Protein AF-A0A2R6AC56-F1 (afdb_monomer)

Structure (mmCIF, N/CA/C/O backbone):
data_AF-A0A2R6AC56-F1
#
_entry.id   AF-A0A2R6AC56-F1
#
loop_
_atom_site.group_PDB
_atom_site.id
_atom_site.type_symbol
_atom_site.label_atom_id
_atom_site.label_alt_id
_atom_site.label_comp_id
_atom_site.label_asym_id
_atom_site.label_entity_id
_atom_site.label_seq_id
_atom_site.pdbx_PDB_ins_code
_atom_site.Cartn_x
_atom_site.Cartn_y
_atom_site.Cartn_z
_atom_site.occupancy
_atom_site.B_iso_or_equiv
_atom_site.auth_seq_id
_atom_site.auth_comp_id
_atom_site.auth_asym_id
_atom_site.auth_atom_id
_atom_site.pdbx_PDB_model_num
ATOM 1 N N . ARG A 1 1 ? -3.693 2.086 -1.935 1.00 94.00 1 ARG A N 1
ATOM 2 C CA . ARG A 1 1 ? -2.694 3.103 -2.361 1.00 94.00 1 ARG A CA 1
ATOM 3 C C . ARG A 1 1 ? -1.453 2.373 -2.855 1.00 94.00 1 ARG A C 1
ATOM 5 O O . ARG A 1 1 ? -1.260 1.250 -2.411 1.00 94.00 1 ARG A O 1
ATOM 12 N N . VAL A 1 2 ? -0.657 2.968 -3.740 1.00 95.56 2 VAL A N 1
ATOM 13 C CA . VAL A 1 2 ? 0.603 2.386 -4.242 1.00 95.56 2 VAL A CA 1
ATOM 14 C C . VAL A 1 2 ? 1.763 3.201 -3.692 1.00 95.56 2 VAL A C 1
ATOM 16 O O . VAL A 1 2 ? 1.698 4.432 -3.708 1.00 95.56 2 VAL A O 1
ATOM 19 N N . PHE A 1 3 ? 2.798 2.538 -3.191 1.00 94.62 3 PHE A N 1
ATOM 20 C CA . PHE A 1 3 ? 4.033 3.178 -2.738 1.00 94.62 3 PHE A CA 1
ATOM 21 C C . PHE A 1 3 ? 5.243 2.563 -3.452 1.00 94.62 3 PHE A C 1
ATOM 23 O O . PHE A 1 3 ? 5.091 1.932 -4.497 1.00 94.62 3 PHE A O 1
ATOM 30 N N . GLY A 1 4 ? 6.446 2.833 -2.949 1.00 92.00 4 GLY A N 1
ATOM 31 C CA . GLY A 1 4 ? 7.654 2.212 -3.480 1.00 92.00 4 GLY A CA 1
ATOM 32 C C . GLY A 1 4 ? 8.057 2.728 -4.859 1.00 92.00 4 GLY A C 1
ATOM 33 O O . GLY A 1 4 ? 7.738 3.859 -5.241 1.00 92.00 4 GLY A O 1
ATOM 34 N N . SER A 1 5 ? 8.812 1.904 -5.581 1.00 91.62 5 SER A N 1
ATOM 35 C CA . SER A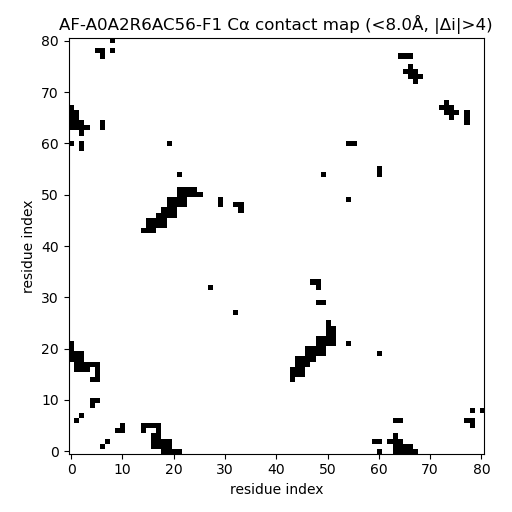 1 5 ? 9.457 2.307 -6.835 1.00 91.62 5 SER A CA 1
ATOM 36 C C . SER A 1 5 ? 8.450 2.608 -7.947 1.00 91.62 5 SER A C 1
ATOM 38 O O . SER A 1 5 ? 8.537 3.625 -8.637 1.00 91.62 5 SER A O 1
ATOM 40 N N . ARG A 1 6 ? 7.393 1.792 -8.047 1.00 90.94 6 ARG A N 1
ATOM 41 C CA . ARG A 1 6 ? 6.293 2.003 -9.001 1.00 90.94 6 ARG A CA 1
ATOM 42 C C . ARG A 1 6 ? 5.511 3.283 -8.752 1.00 90.94 6 ARG A C 1
ATOM 44 O O . ARG A 1 6 ? 5.050 3.903 -9.702 1.00 90.94 6 ARG A O 1
ATOM 51 N N . ALA A 1 7 ? 5.387 3.720 -7.498 1.00 91.25 7 ALA A N 1
ATOM 52 C CA . ALA A 1 7 ? 4.789 5.019 -7.209 1.00 91.25 7 ALA A CA 1
ATOM 53 C C . ALA A 1 7 ? 5.706 6.182 -7.615 1.00 91.25 7 ALA A C 1
ATOM 55 O O . ALA A 1 7 ? 5.208 7.202 -8.093 1.00 91.25 7 ALA A O 1
ATOM 56 N N . ARG A 1 8 ? 7.026 6.052 -7.429 1.00 90.38 8 ARG A N 1
ATOM 57 C CA . ARG A 1 8 ? 8.003 7.109 -7.745 1.00 90.38 8 ARG A CA 1
ATOM 58 C C . ARG A 1 8 ? 8.364 7.196 -9.229 1.00 90.38 8 ARG A C 1
ATOM 60 O O . ARG A 1 8 ? 8.796 8.258 -9.659 1.00 90.38 8 ARG A O 1
ATOM 67 N N . GLY A 1 9 ? 8.164 6.121 -9.989 1.00 88.75 9 GLY A N 1
ATOM 68 C CA . GLY A 1 9 ? 8.546 6.040 -11.402 1.00 88.75 9 GLY A CA 1
ATOM 69 C C . GLY A 1 9 ? 9.996 5.600 -11.632 1.00 88.75 9 GLY A C 1
ATOM 70 O O . GLY A 1 9 ? 10.458 5.620 -12.763 1.00 88.75 9 GLY A O 1
ATOM 71 N N . ASP A 1 10 ? 10.710 5.187 -10.581 1.00 90.81 10 ASP A N 1
ATOM 72 C CA . ASP A 1 10 ? 12.095 4.689 -10.629 1.00 90.81 10 ASP A CA 1
ATOM 73 C C . ASP A 1 10 ? 12.159 3.146 -10.593 1.00 90.81 10 ASP A C 1
ATOM 75 O O . ASP A 1 10 ? 13.134 2.561 -10.119 1.00 90.81 10 ASP A O 1
ATOM 79 N N . TYR A 1 11 ? 11.097 2.476 -11.052 1.00 89.44 11 TYR A N 1
ATOM 80 C CA . TYR A 1 11 ? 10.980 1.018 -11.045 1.00 89.44 11 TYR A CA 1
ATOM 81 C C . TYR A 1 11 ? 11.700 0.367 -12.228 1.00 89.44 11 TYR A C 1
ATOM 83 O O . TYR A 1 11 ? 11.827 0.942 -13.306 1.00 89.44 11 TYR A O 1
ATOM 91 N N . LEU A 1 12 ? 12.134 -0.875 -12.022 1.00 90.50 12 LEU A N 1
ATOM 92 C CA . LEU A 1 12 ? 12.586 -1.773 -13.080 1.00 90.50 12 LEU A CA 1
ATOM 93 C C . LEU A 1 12 ? 11.449 -2.728 -13.459 1.00 90.50 12 LEU A C 1
ATOM 95 O O . LEU A 1 12 ? 10.533 -2.964 -12.665 1.00 90.50 12 LEU A O 1
ATOM 99 N N . ASP A 1 13 ? 11.552 -3.365 -14.625 1.00 86.75 13 ASP A N 1
ATOM 100 C CA . ASP A 1 13 ? 10.581 -4.378 -15.068 1.00 86.75 13 ASP A CA 1
ATOM 101 C C . ASP A 1 13 ? 10.417 -5.518 -14.046 1.00 86.75 13 ASP A C 1
ATOM 103 O O . ASP A 1 13 ? 9.334 -6.079 -13.886 1.00 86.75 13 ASP A O 1
ATOM 107 N N . THR A 1 14 ? 11.484 -5.821 -13.300 1.00 89.00 14 THR A N 1
ATOM 108 C CA . THR A 1 14 ? 11.531 -6.865 -12.267 1.00 89.00 14 THR A CA 1
ATOM 109 C C . THR A 1 14 ? 11.115 -6.400 -10.875 1.00 89.00 14 THR A C 1
ATOM 111 O O . THR A 1 14 ? 10.991 -7.240 -9.982 1.00 89.00 14 THR A O 1
ATOM 114 N N . SER A 1 15 ? 10.909 -5.096 -10.656 1.00 89.56 15 SER A N 1
ATOM 115 C CA . SER A 1 15 ? 10.516 -4.580 -9.344 1.00 89.56 15 SER A CA 1
ATOM 116 C C . SER A 1 15 ? 9.189 -5.207 -8.895 1.00 89.56 15 SER A C 1
ATOM 118 O O . SER A 1 15 ? 8.370 -5.618 -9.720 1.00 89.56 15 SER A O 1
ATOM 120 N N . ASP A 1 16 ? 8.922 -5.191 -7.603 1.00 92.25 16 ASP A N 1
ATOM 121 C CA . ASP A 1 16 ? 7.654 -5.539 -6.963 1.00 92.25 16 ASP A CA 1
ATOM 122 C C . ASP A 1 16 ? 6.613 -4.406 -7.009 1.00 92.25 16 ASP A C 1
ATOM 124 O O . ASP A 1 16 ? 6.909 -3.233 -7.270 1.00 92.25 16 ASP A O 1
ATOM 128 N N . LEU A 1 17 ? 5.344 -4.766 -6.811 1.00 93.00 17 LEU A N 1
ATOM 129 C CA . LEU A 1 17 ? 4.270 -3.799 -6.598 1.00 93.00 17 LEU A CA 1
ATOM 130 C C . LEU A 1 17 ? 3.969 -3.669 -5.105 1.00 93.00 17 LEU A C 1
ATOM 132 O O . LEU A 1 17 ? 3.493 -4.606 -4.478 1.00 93.00 17 LEU A O 1
ATOM 136 N N . ASP A 1 18 ? 4.158 -2.463 -4.590 1.00 95.50 18 ASP A N 1
ATOM 137 C CA . ASP A 1 18 ? 3.980 -2.120 -3.185 1.00 95.50 18 ASP A CA 1
ATOM 138 C C . ASP A 1 18 ? 2.603 -1.487 -2.919 1.00 95.50 18 ASP A C 1
ATOM 140 O O . ASP A 1 18 ? 2.298 -0.384 -3.396 1.00 95.50 18 ASP A O 1
ATOM 144 N N . LEU A 1 19 ? 1.756 -2.151 -2.125 1.00 96.38 19 LEU A N 1
ATOM 145 C CA . LEU A 1 19 ? 0.380 -1.722 -1.839 1.00 96.38 19 LEU A CA 1
ATOM 146 C C . LEU A 1 19 ? 0.127 -1.371 -0.366 1.00 96.38 19 LEU A C 1
ATOM 148 O O . LEU A 1 19 ? 0.534 -2.068 0.553 1.00 96.38 19 LEU A O 1
ATOM 152 N N . ILE A 1 20 ? -0.659 -0.322 -0.121 1.00 96.38 20 ILE A N 1
ATOM 153 C CA . ILE A 1 20 ? -1.204 -0.003 1.210 1.00 96.38 20 ILE A CA 1
ATOM 154 C C . ILE A 1 20 ? -2.722 -0.101 1.155 1.00 96.38 20 ILE A C 1
ATOM 156 O O . ILE A 1 20 ? -3.374 0.662 0.425 1.00 96.38 20 ILE A O 1
ATOM 160 N N . PHE A 1 21 ? -3.285 -0.978 1.978 1.00 95.81 21 PHE A N 1
ATOM 161 C CA . PHE A 1 21 ? -4.711 -1.026 2.267 1.00 95.81 21 PHE A CA 1
ATOM 162 C C . PHE A 1 21 ? -4.994 -0.175 3.504 1.00 95.81 21 PHE A C 1
ATOM 164 O O . PHE A 1 21 ? -4.530 -0.488 4.600 1.00 95.81 21 PHE A O 1
ATOM 171 N N . VAL A 1 22 ? -5.733 0.920 3.317 1.00 95.38 22 VAL A N 1
ATOM 172 C CA . VAL A 1 22 ? -6.132 1.824 4.403 1.00 95.38 22 VAL A CA 1
ATOM 173 C C . VAL A 1 22 ? -7.605 1.594 4.707 1.00 95.38 22 VAL A C 1
A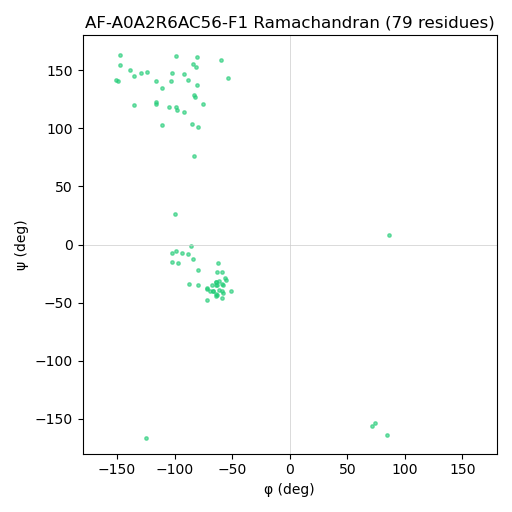TOM 175 O O . VAL A 1 22 ? -8.453 1.816 3.845 1.00 95.38 22 VAL A O 1
ATOM 178 N N . PHE A 1 23 ? -7.902 1.166 5.930 1.00 94.44 23 PHE A N 1
ATOM 179 C CA . PHE A 1 23 ? -9.264 0.943 6.408 1.00 94.44 23 PHE A CA 1
ATOM 180 C C . PHE A 1 23 ? -9.703 2.083 7.329 1.00 94.44 23 PHE A C 1
ATOM 182 O O . PHE A 1 23 ? -8.930 2.544 8.167 1.00 94.44 23 PHE A O 1
ATOM 189 N N . GLU A 1 24 ? -10.963 2.516 7.214 1.00 93.00 24 GLU A N 1
ATOM 190 C CA . GLU A 1 24 ? -11.555 3.501 8.137 1.00 93.00 24 GLU A CA 1
ATOM 191 C C . GLU A 1 24 ? -11.505 3.004 9.590 1.00 93.00 24 GLU A C 1
ATOM 193 O O . GLU A 1 24 ? -11.163 3.755 10.499 1.00 93.00 24 GLU A O 1
ATOM 198 N N . LYS A 1 25 ? -11.795 1.716 9.792 1.00 93.50 25 LYS A N 1
ATOM 199 C CA . LYS A 1 25 ? -11.696 1.008 11.067 1.00 93.50 25 LYS A CA 1
ATOM 200 C C . LYS A 1 25 ? -11.355 -0.453 10.791 1.00 93.50 25 LYS A C 1
ATOM 202 O O . LYS A 1 25 ? -11.881 -1.021 9.835 1.00 93.50 25 LYS A O 1
ATOM 207 N N . LEU A 1 26 ? -10.498 -1.049 11.615 1.00 92.38 26 LEU A N 1
ATOM 208 C CA . LEU A 1 26 ? -10.216 -2.482 11.547 1.00 92.38 26 LEU A CA 1
ATOM 209 C C . LEU A 1 26 ? -11.295 -3.251 12.323 1.00 92.38 26 LEU A C 1
ATOM 211 O O . LEU A 1 26 ? -11.598 -2.928 13.471 1.00 92.38 26 LEU A O 1
ATOM 215 N N . ASP A 1 27 ? -11.890 -4.252 11.686 1.00 91.62 27 ASP A N 1
ATOM 216 C CA . ASP A 1 27 ? -12.905 -5.148 12.256 1.00 91.62 27 ASP A CA 1
ATOM 217 C C . ASP A 1 27 ? -12.303 -6.435 12.849 1.00 91.62 27 ASP A C 1
ATOM 219 O O . ASP A 1 27 ? -12.998 -7.209 13.502 1.00 91.62 27 ASP A O 1
ATOM 223 N N . ALA A 1 28 ? -11.004 -6.648 12.639 1.00 94.75 28 ALA A N 1
ATOM 224 C CA . ALA A 1 28 ? -10.225 -7.772 13.131 1.00 94.75 28 ALA A CA 1
ATOM 225 C C . ALA A 1 28 ? -8.772 -7.337 13.409 1.00 94.75 28 ALA A C 1
ATOM 227 O O . ALA A 1 28 ? -8.326 -6.294 12.912 1.00 94.75 28 ALA A O 1
ATOM 228 N N . PRO A 1 29 ? -7.995 -8.124 14.175 1.00 94.50 29 PRO A N 1
ATOM 229 C CA . PRO A 1 29 ? -6.565 -7.894 14.343 1.00 94.50 29 PRO A CA 1
ATOM 230 C C . PRO A 1 29 ? -5.832 -7.801 12.997 1.00 94.50 29 PRO A C 1
ATOM 232 O O . PRO A 1 29 ? -6.118 -8.556 12.065 1.00 94.50 29 PRO A O 1
ATOM 235 N N . LYS A 1 30 ? -4.823 -6.922 12.900 1.00 93.12 30 LYS A N 1
ATOM 236 C CA . LYS A 1 30 ? -4.042 -6.722 11.661 1.00 93.12 30 LYS A CA 1
ATOM 237 C C . LYS A 1 30 ? -3.505 -8.028 11.075 1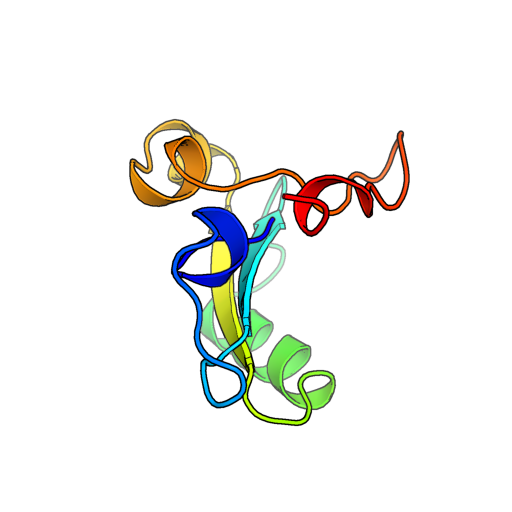.00 93.12 30 LYS A C 1
ATOM 239 O O . LYS A 1 30 ? -3.547 -8.200 9.863 1.00 93.12 30 LYS A O 1
ATOM 244 N N . ILE A 1 31 ? -3.037 -8.950 11.919 1.00 94.06 31 ILE A N 1
ATOM 245 C CA . ILE A 1 31 ? -2.507 -10.244 11.469 1.00 94.06 31 ILE A CA 1
ATOM 246 C C . ILE A 1 31 ? -3.563 -11.080 10.734 1.00 94.06 31 ILE A C 1
ATOM 248 O O . ILE A 1 31 ? -3.264 -11.674 9.702 1.00 94.06 31 ILE A O 1
ATOM 252 N N . GLU A 1 32 ? -4.812 -11.069 11.201 1.00 95.94 32 GLU A N 1
ATOM 253 C CA . GLU A 1 32 ? -5.909 -11.777 10.540 1.00 95.94 32 GLU A CA 1
ATOM 254 C C . GLU A 1 32 ? -6.275 -11.117 9.212 1.00 95.94 32 GLU A C 1
ATOM 256 O O . GLU A 1 32 ? -6.524 -11.802 8.223 1.00 95.94 32 GLU A O 1
ATOM 261 N N . LEU A 1 33 ? -6.280 -9.783 9.162 1.00 95.69 33 LEU A N 1
ATOM 262 C CA . LEU A 1 33 ? -6.531 -9.042 7.926 1.00 95.69 33 LEU A CA 1
ATOM 263 C C . LEU A 1 33 ? -5.444 -9.301 6.885 1.00 95.69 33 LEU A C 1
ATOM 265 O O . LEU A 1 33 ? -5.765 -9.555 5.727 1.00 95.69 33 LEU A O 1
ATOM 269 N N . VAL A 1 34 ? -4.175 -9.323 7.298 1.00 95.50 34 VAL A N 1
ATOM 270 C CA . VAL A 1 34 ? -3.050 -9.704 6.435 1.00 95.50 34 VAL A CA 1
ATOM 271 C C . VAL A 1 34 ? -3.237 -11.124 5.902 1.00 95.50 34 VAL A C 1
ATOM 273 O O . VAL A 1 34 ? -3.128 -11.331 4.698 1.00 95.50 34 VAL A O 1
ATOM 276 N N . GLN A 1 35 ? -3.601 -12.090 6.751 1.00 95.94 35 GLN A N 1
ATOM 277 C CA . GLN A 1 35 ? -3.869 -13.470 6.323 1.00 95.94 35 GLN A CA 1
ATOM 278 C C . GLN A 1 35 ? -5.076 -13.602 5.383 1.00 95.94 35 GLN A C 1
ATOM 280 O O . GLN A 1 35 ? -5.103 -14.492 4.533 1.00 95.94 35 GLN A O 1
ATOM 285 N N . LYS A 1 36 ? -6.103 -12.760 5.540 1.00 95.56 36 LYS A N 1
ATOM 286 C CA . LYS A 1 36 ? -7.257 -12.733 4.632 1.00 95.56 36 LYS A CA 1
ATOM 287 C C . LYS A 1 36 ? -6.871 -12.138 3.282 1.00 95.56 36 LYS A C 1
ATOM 289 O O . LYS A 1 36 ? -7.182 -12.735 2.256 1.00 95.56 36 LYS A O 1
ATOM 294 N N . ILE A 1 37 ? -6.188 -10.994 3.286 1.00 94.94 37 ILE A N 1
ATOM 295 C CA . ILE A 1 37 ? -5.781 -10.274 2.074 1.00 94.94 37 ILE A CA 1
ATOM 296 C C . ILE A 1 37 ? -4.754 -11.083 1.284 1.00 94.94 37 ILE A C 1
ATOM 298 O O . ILE A 1 37 ? -4.886 -11.176 0.067 1.00 94.94 37 ILE A O 1
ATOM 302 N N . SER A 1 38 ? -3.796 -11.740 1.949 1.00 95.06 38 SER A N 1
ATOM 303 C CA . SER A 1 38 ? -2.734 -12.509 1.285 1.00 95.06 38 SER A CA 1
ATOM 304 C C . SER A 1 38 ? -3.265 -13.593 0.344 1.00 95.06 38 SER A C 1
ATOM 306 O O . SER A 1 38 ? -2.645 -13.866 -0.676 1.00 95.06 38 SER A O 1
ATOM 308 N N . ARG A 1 39 ? -4.452 -14.154 0.613 1.00 95.88 39 ARG A N 1
ATOM 309 C CA . ARG A 1 39 ? -5.119 -15.136 -0.266 1.00 95.88 39 ARG A CA 1
ATOM 310 C C . ARG A 1 39 ? -5.484 -14.575 -1.643 1.00 95.88 39 ARG A C 1
ATOM 312 O O . ARG A 1 39 ? -5.66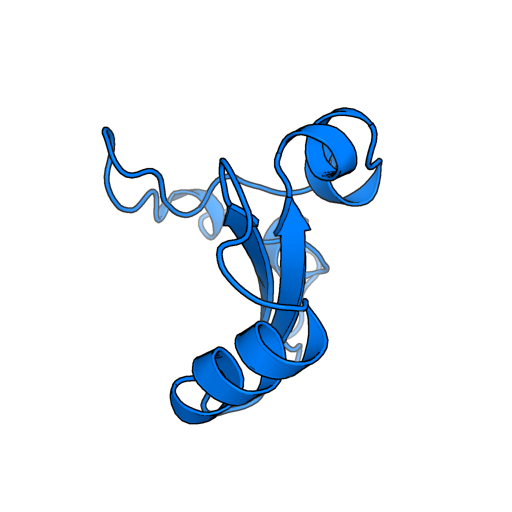8 -15.344 -2.584 1.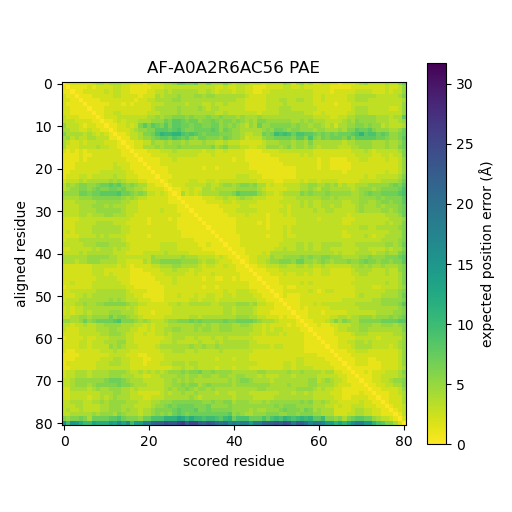00 95.88 39 ARG A O 1
ATOM 319 N N . PHE A 1 40 ? -5.624 -13.256 -1.752 1.00 95.56 40 PHE A N 1
ATOM 320 C CA . PHE A 1 40 ? -5.947 -12.550 -2.991 1.00 95.56 40 PHE A CA 1
ATOM 321 C C . PHE A 1 40 ? -4.709 -11.987 -3.690 1.00 95.56 40 PHE A C 1
ATOM 323 O O . PHE A 1 40 ? -4.785 -11.637 -4.866 1.00 95.56 40 PHE A O 1
ATOM 330 N N . ILE A 1 41 ? -3.578 -11.907 -2.988 1.00 94.06 41 ILE A N 1
ATOM 331 C CA . ILE A 1 41 ? -2.328 -11.401 -3.542 1.00 94.06 41 ILE A CA 1
ATOM 332 C C . ILE A 1 41 ? -1.639 -12.519 -4.325 1.00 94.06 41 ILE A C 1
ATOM 334 O O . ILE A 1 41 ? -1.438 -13.625 -3.826 1.00 94.06 41 ILE A O 1
ATOM 338 N N . LYS A 1 42 ? -1.302 -12.235 -5.585 1.00 92.81 42 LYS A N 1
ATOM 339 C CA . LYS A 1 42 ? -0.594 -13.149 -6.486 1.00 92.81 42 LYS A CA 1
ATOM 340 C C . LYS A 1 42 ? 0.509 -12.388 -7.214 1.00 92.81 42 LYS A C 1
ATOM 342 O O . LYS A 1 42 ? 0.304 -11.240 -7.597 1.00 92.81 42 LYS A O 1
ATOM 347 N N . GLY A 1 43 ? 1.630 -13.060 -7.468 1.00 91.75 43 GLY A N 1
ATOM 348 C CA . GLY A 1 43 ? 2.795 -12.463 -8.126 1.00 91.75 43 GLY A CA 1
ATOM 349 C C . GLY A 1 43 ? 3.7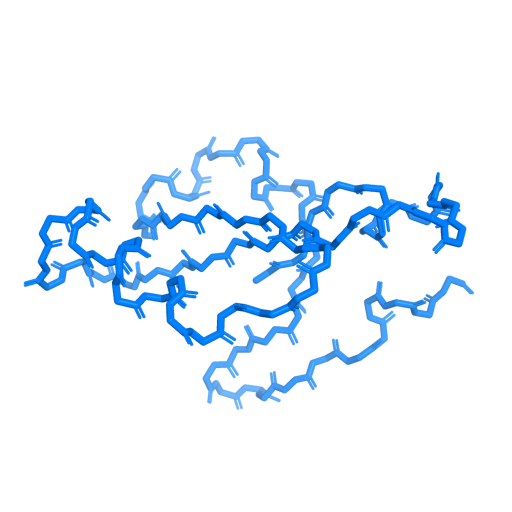15 -11.721 -7.154 1.00 91.75 43 GLY A C 1
ATOM 350 O O . GLY A 1 43 ? 3.640 -11.930 -5.946 1.00 91.75 43 GLY A O 1
ATOM 351 N N . ASN A 1 44 ? 4.599 -10.882 -7.702 1.00 93.12 44 ASN A N 1
ATOM 352 C CA . ASN A 1 44 ? 5.587 -10.115 -6.940 1.00 93.12 44 ASN A CA 1
ATOM 353 C C . ASN A 1 44 ? 4.958 -8.827 -6.380 1.00 93.12 44 ASN A C 1
ATOM 355 O O . ASN A 1 44 ? 5.088 -7.750 -6.967 1.00 93.12 44 ASN A O 1
ATOM 359 N N . VAL A 1 45 ? 4.170 -8.973 -5.315 1.00 95.12 45 VAL A N 1
ATOM 360 C CA . VAL A 1 45 ? 3.387 -7.891 -4.711 1.00 95.12 45 VAL A CA 1
ATOM 361 C C . VAL A 1 45 ? 3.545 -7.943 -3.199 1.00 95.12 45 VAL A C 1
ATOM 363 O O . VAL A 1 45 ? 3.119 -8.914 -2.570 1.00 95.12 45 VAL A O 1
ATOM 366 N N . ASP A 1 46 ? 4.063 -6.862 -2.631 1.00 94.81 46 ASP A N 1
ATOM 367 C CA . ASP A 1 46 ? 4.142 -6.652 -1.192 1.00 94.81 46 ASP A CA 1
ATOM 368 C C . ASP A 1 46 ? 3.045 -5.692 -0.738 1.00 94.81 46 ASP A C 1
ATOM 370 O O . ASP A 1 46 ? 2.587 -4.809 -1.474 1.00 94.81 46 ASP A O 1
ATOM 374 N N . PHE A 1 47 ? 2.549 -5.884 0.486 1.00 96.44 47 PHE A N 1
ATOM 375 C CA . PHE A 1 47 ? 1.472 -5.045 0.989 1.00 96.44 47 P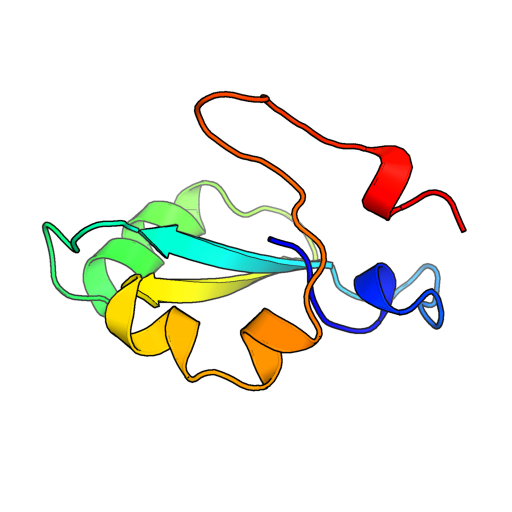HE A CA 1
ATOM 376 C C . PHE A 1 47 ? 1.502 -4.801 2.493 1.00 96.44 47 PHE A C 1
ATOM 378 O O . PHE A 1 47 ? 1.974 -5.606 3.292 1.00 96.44 47 PHE A O 1
ATOM 385 N N . LEU A 1 48 ? 0.902 -3.675 2.872 1.00 94.94 48 LEU A N 1
ATOM 386 C CA . LEU A 1 48 ? 0.695 -3.244 4.245 1.00 94.94 48 LEU A CA 1
ATOM 387 C C . LEU A 1 48 ? -0.790 -2.995 4.507 1.00 94.94 48 LEU A C 1
ATOM 389 O O . LEU A 1 48 ? -1.537 -2.548 3.631 1.00 94.94 48 LEU A O 1
ATOM 393 N N . VAL A 1 49 ? -1.204 -3.235 5.749 1.00 95.50 49 VAL A N 1
ATOM 394 C CA . VAL A 1 49 ? -2.552 -2.934 6.242 1.00 95.50 49 VAL A CA 1
ATOM 395 C C . VAL A 1 49 ? -2.448 -1.879 7.333 1.00 95.50 49 VAL A C 1
ATOM 397 O O . VAL A 1 49 ? -1.771 -2.085 8.341 1.00 95.50 49 VAL A O 1
ATOM 400 N N . MET A 1 50 ? -3.132 -0.756 7.135 1.00 95.00 50 MET A N 1
ATOM 401 C CA . MET A 1 50 ? -3.152 0.364 8.073 1.00 95.00 50 MET A CA 1
ATOM 402 C C . MET A 1 50 ? -4.583 0.782 8.384 1.00 95.00 50 MET A C 1
ATOM 404 O O . MET A 1 50 ? -5.472 0.719 7.530 1.00 95.00 50 MET A O 1
ATOM 408 N N . GLN A 1 51 ? -4.793 1.254 9.608 1.00 95.12 51 GLN A N 1
ATOM 409 C CA . GLN A 1 51 ? -6.000 2.000 9.942 1.00 95.12 51 GLN A CA 1
ATOM 410 C C . GLN A 1 51 ? -5.815 3.478 9.559 1.00 95.12 51 GLN A C 1
ATOM 412 O O . GLN A 1 51 ? -4.692 3.967 9.430 1.00 95.12 51 GLN A O 1
ATOM 417 N N . LYS A 1 52 ? -6.910 4.199 9.315 1.00 93.81 52 LYS A N 1
ATOM 418 C CA . LYS A 1 52 ? -6.887 5.587 8.833 1.00 93.81 52 LYS A CA 1
ATOM 419 C C . LYS A 1 52 ? -6.145 6.562 9.752 1.00 93.81 52 LYS A C 1
ATOM 421 O O . LYS A 1 52 ? -5.433 7.426 9.251 1.00 93.81 52 LYS A O 1
ATOM 426 N N . ASP A 1 53 ? -6.302 6.432 11.060 1.00 92.94 53 ASP A N 1
ATOM 427 C CA . ASP A 1 53 ? -5.618 7.240 12.078 1.00 92.94 53 ASP A CA 1
ATOM 428 C C . ASP A 1 53 ? -4.093 7.052 12.052 1.00 92.94 53 ASP A C 1
ATOM 430 O O . ASP A 1 53 ? -3.335 8.022 12.058 1.00 92.94 53 ASP A O 1
ATOM 434 N N . GLU A 1 54 ? -3.634 5.809 11.930 1.00 92.81 54 GLU A N 1
ATOM 435 C CA . GLU A 1 54 ? -2.223 5.477 11.716 1.00 92.81 54 GLU A CA 1
ATOM 436 C C . GLU A 1 54 ? -1.718 6.028 10.372 1.00 92.81 54 GLU A C 1
ATOM 438 O O . GLU A 1 54 ? -0.646 6.633 10.286 1.00 92.81 54 GLU A O 1
ATO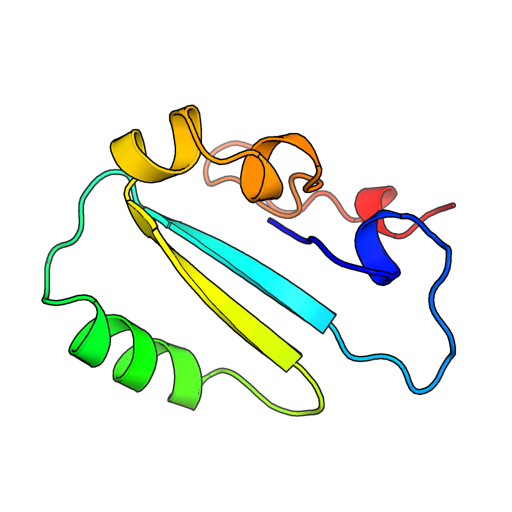M 443 N N . ALA A 1 55 ? -2.516 5.867 9.315 1.00 93.56 55 ALA A N 1
ATOM 444 C CA . ALA A 1 55 ? -2.166 6.296 7.968 1.00 93.56 55 ALA A CA 1
ATOM 445 C C . ALA A 1 55 ? -2.001 7.822 7.848 1.00 93.56 55 ALA A C 1
ATOM 447 O O . ALA A 1 55 ? -1.132 8.277 7.106 1.00 93.56 55 ALA A O 1
ATOM 448 N N . GLN A 1 56 ? -2.788 8.616 8.583 1.00 91.56 56 GLN A N 1
ATOM 449 C CA . GLN A 1 56 ? -2.736 10.086 8.541 1.00 91.56 56 GLN A CA 1
ATOM 450 C C . GLN A 1 56 ? -1.354 10.652 8.895 1.00 91.56 56 GLN A C 1
ATOM 452 O O . GLN A 1 56 ? -0.917 11.647 8.311 1.00 91.56 56 GLN A O 1
ATOM 457 N N . ASN A 1 57 ? -0.640 9.999 9.813 1.00 91.25 57 ASN A N 1
ATOM 458 C CA . ASN A 1 57 ? 0.669 10.452 10.282 1.00 91.25 57 ASN A CA 1
ATOM 459 C C . ASN A 1 57 ? 1.843 9.734 9.597 1.00 91.25 57 ASN A C 1
ATOM 461 O O . ASN A 1 57 ? 2.995 10.128 9.774 1.00 91.25 57 ASN A O 1
ATOM 465 N N . SER A 1 58 ? 1.567 8.724 8.771 1.00 94.00 58 SER A N 1
ATOM 466 C CA . SER A 1 58 ? 2.586 7.908 8.116 1.00 94.00 58 SER A CA 1
ATOM 467 C C . SER A 1 58 ? 3.264 8.641 6.953 1.00 94.00 58 SER A C 1
ATOM 469 O O . SER A 1 58 ? 2.626 9.012 5.964 1.00 94.00 58 SER A O 1
ATOM 471 N N . ALA A 1 59 ? 4.590 8.800 7.029 1.00 91.31 59 ALA A N 1
ATOM 472 C CA . ALA A 1 59 ? 5.400 9.327 5.925 1.00 91.31 59 ALA A CA 1
ATOM 473 C C . ALA A 1 59 ? 5.270 8.474 4.650 1.00 91.31 59 ALA A C 1
ATOM 475 O O . ALA A 1 59 ? 5.245 9.012 3.546 1.00 91.31 59 ALA A O 1
ATOM 476 N N . LEU A 1 60 ? 5.109 7.159 4.816 1.00 89.94 60 LEU A N 1
ATOM 477 C CA . LEU A 1 60 ? 4.937 6.204 3.724 1.00 89.94 60 LEU A CA 1
ATOM 478 C C . LEU A 1 60 ? 3.596 6.399 2.997 1.00 89.94 60 LEU A C 1
ATOM 480 O O . LEU A 1 60 ? 3.523 6.282 1.779 1.00 89.94 60 LEU A O 1
ATOM 484 N N . VAL A 1 61 ? 2.536 6.781 3.715 1.00 92.56 61 VAL A N 1
ATOM 485 C CA . VAL A 1 61 ? 1.255 7.144 3.086 1.00 92.56 61 VAL A CA 1
ATOM 486 C C . VAL A 1 61 ? 1.364 8.483 2.359 1.00 92.56 61 VAL A C 1
ATOM 488 O O . VAL A 1 61 ? 0.824 8.615 1.260 1.00 92.56 61 VAL A O 1
ATOM 491 N N . LYS A 1 62 ? 2.091 9.457 2.919 1.00 91.00 62 LYS A N 1
ATOM 492 C CA . LYS A 1 62 ? 2.299 10.772 2.288 1.00 91.00 62 LYS A CA 1
ATOM 493 C C . LYS A 1 62 ? 3.064 10.681 0.965 1.00 91.00 62 LYS A C 1
ATOM 495 O O . LYS A 1 62 ? 2.745 11.428 0.049 1.00 91.00 62 LYS A O 1
ATOM 500 N N . SER A 1 63 ? 4.018 9.759 0.847 1.00 90.44 63 SER A N 1
ATOM 501 C CA . SER A 1 63 ? 4.751 9.500 -0.402 1.00 90.44 63 SER A CA 1
ATOM 502 C C . SER A 1 63 ? 4.045 8.521 -1.352 1.00 90.44 63 SER A C 1
ATOM 504 O O . SER A 1 63 ? 4.551 8.251 -2.439 1.00 90.44 63 SER A O 1
ATOM 506 N N . SER A 1 64 ? 2.876 7.991 -0.972 1.00 94.38 64 SER A N 1
ATOM 507 C CA . SER A 1 64 ? 2.108 7.036 -1.779 1.00 94.38 64 SER A CA 1
ATOM 508 C C . SER A 1 64 ? 1.074 7.712 -2.684 1.00 94.38 64 SER A C 1
ATOM 510 O O . SER A 1 64 ? 0.406 8.679 -2.297 1.00 94.38 64 SER A O 1
ATOM 512 N N . LYS A 1 65 ? 0.840 7.120 -3.856 1.00 95.06 65 LYS A N 1
ATOM 513 C CA . LYS A 1 65 ? -0.201 7.530 -4.805 1.00 95.06 65 LYS A CA 1
ATOM 514 C C . LYS A 1 65 ? -1.532 6.824 -4.513 1.00 95.06 65 LYS A C 1
ATOM 516 O O . LYS A 1 65 ? -1.580 5.646 -4.135 1.00 95.06 65 LYS A O 1
ATOM 521 N N . LEU A 1 66 ? -2.646 7.544 -4.654 1.00 94.81 66 LEU A N 1
ATOM 522 C CA . LEU A 1 66 ? -3.985 6.988 -4.441 1.00 94.81 66 LEU A CA 1
ATOM 523 C C . LEU A 1 66 ? -4.425 6.188 -5.675 1.00 94.81 66 LEU A C 1
ATOM 525 O O . LEU A 1 66 ? -4.867 6.771 -6.645 1.00 94.81 66 LEU A O 1
ATOM 529 N N . LEU A 1 67 ? -4.326 4.859 -5.607 1.00 95.25 67 LEU A N 1
ATOM 530 C CA . LEU A 1 67 ? -4.753 3.956 -6.689 1.00 95.25 67 LEU A CA 1
ATOM 531 C C . LEU A 1 67 ? -6.267 3.703 -6.732 1.00 95.25 67 LEU A C 1
ATOM 533 O O . LEU A 1 67 ? -6.820 3.472 -7.797 1.00 95.25 67 LEU A O 1
ATOM 537 N N . TRP A 1 68 ? -6.931 3.651 -5.577 1.00 96.00 68 TRP A N 1
ATOM 538 C CA . TRP A 1 68 ? -8.356 3.333 -5.501 1.00 96.00 68 TRP A CA 1
ATOM 539 C C . TRP A 1 68 ? -8.997 3.996 -4.291 1.00 96.00 68 TRP A C 1
ATOM 541 O O . TRP A 1 68 ? -8.397 4.031 -3.211 1.00 96.00 68 TRP A O 1
ATOM 551 N N . ASP A 1 69 ? -10.223 4.469 -4.477 1.00 93.81 69 ASP A N 1
ATOM 552 C CA . ASP A 1 69 ? -11.105 4.968 -3.429 1.00 93.81 69 ASP A CA 1
ATOM 553 C C . ASP A 1 69 ? -12.546 4.496 -3.675 1.00 93.81 69 ASP A C 1
ATOM 555 O O . ASP A 1 69 ? -12.977 4.337 -4.816 1.00 93.81 69 ASP A O 1
ATOM 559 N N . LYS A 1 70 ? -13.324 4.307 -2.604 1.00 90.94 70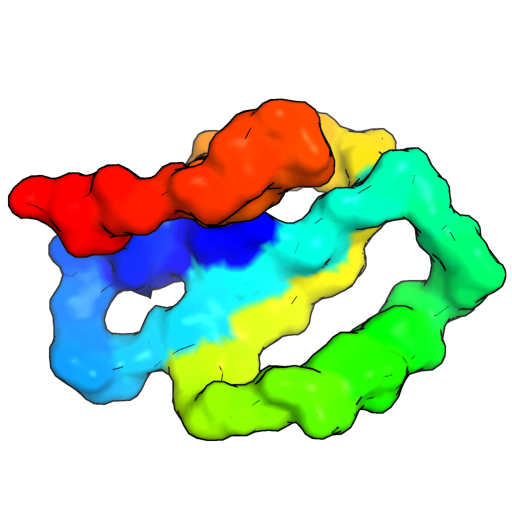 LYS A N 1
ATOM 560 C CA . LYS A 1 70 ? -14.705 3.809 -2.699 1.00 90.94 70 LYS A CA 1
ATOM 561 C C . LYS A 1 70 ? -15.623 4.744 -3.496 1.00 90.94 70 LYS A C 1
ATOM 563 O O . LYS A 1 70 ? -16.578 4.267 -4.102 1.00 90.94 70 LYS A O 1
ATOM 568 N N . GLN A 1 71 ? -15.377 6.054 -3.468 1.00 93.06 71 GLN A N 1
ATOM 569 C CA . GLN A 1 71 ? -16.205 7.048 -4.154 1.00 93.06 71 GLN A CA 1
ATOM 570 C C . GLN A 1 71 ? -15.761 7.255 -5.604 1.00 93.06 71 GLN A C 1
ATOM 572 O O . GLN A 1 71 ? -16.600 7.510 -6.463 1.00 93.06 71 GLN A O 1
ATOM 577 N N . LYS A 1 72 ? -14.453 7.160 -5.872 1.00 93.31 72 LYS A N 1
ATOM 578 C CA . LYS A 1 72 ? -13.860 7.493 -7.180 1.00 93.31 72 LYS A CA 1
ATOM 579 C C . LYS A 1 72 ? -13.510 6.283 -8.047 1.00 93.31 72 LYS A C 1
ATOM 581 O O . LYS A 1 72 ? -13.296 6.446 -9.242 1.00 93.31 72 LYS A O 1
ATOM 586 N N . GLY A 1 73 ? -13.466 5.082 -7.476 1.00 94.50 73 GLY A N 1
ATOM 587 C CA . GLY A 1 73 ? -12.983 3.893 -8.171 1.00 94.50 73 GLY A CA 1
ATOM 588 C C . GLY A 1 73 ? -11.461 3.898 -8.331 1.00 94.50 73 GLY A C 1
ATOM 589 O O . GLY A 1 73 ? -10.750 4.471 -7.504 1.00 94.50 73 GLY A O 1
ATOM 590 N N . PHE A 1 74 ? -10.967 3.205 -9.362 1.00 94.88 74 PHE A N 1
ATOM 591 C CA . PHE A 1 74 ? -9.537 3.124 -9.669 1.00 94.88 74 PHE A CA 1
ATOM 592 C C . PHE A 1 74 ? -9.056 4.372 -10.411 1.00 94.88 74 PHE A C 1
ATOM 594 O O . PHE A 1 74 ? -9.691 4.808 -11.366 1.00 94.88 74 PHE A O 1
ATOM 601 N N . ASP A 1 75 ? -7.893 4.874 -10.013 1.00 93.81 75 ASP A N 1
ATOM 602 C CA . ASP A 1 75 ? -7.125 5.876 -10.741 1.00 93.81 75 ASP A CA 1
ATOM 603 C C . ASP A 1 75 ? -5.855 5.209 -11.281 1.00 93.81 75 ASP A C 1
ATOM 605 O O . ASP A 1 75 ? -4.923 4.919 -10.530 1.00 93.81 75 ASP A O 1
ATOM 609 N N . LEU A 1 76 ? -5.853 4.895 -12.578 1.00 88.75 76 LEU A N 1
ATOM 610 C CA . LEU A 1 76 ? -4.734 4.216 -13.240 1.00 88.75 76 LEU A CA 1
ATOM 611 C C . LEU A 1 76 ? -3.631 5.180 -13.688 1.00 88.75 76 LEU A C 1
ATOM 613 O O . LEU A 1 76 ? -2.515 4.727 -13.943 1.00 88.75 76 LEU A O 1
ATOM 617 N N . THR A 1 77 ? -3.894 6.492 -13.681 1.00 88.06 77 THR A N 1
ATOM 618 C CA . THR A 1 77 ? -2.892 7.513 -14.036 1.00 88.06 77 THR A CA 1
ATOM 619 C C . THR A 1 77 ? -1.700 7.497 -13.079 1.00 88.06 77 THR A C 1
ATOM 621 O O . THR A 1 77 ? -0.620 7.979 -13.394 1.00 88.06 77 THR A O 1
ATOM 624 N N . VAL A 1 78 ? -1.842 6.858 -11.912 1.00 85.38 78 VAL A N 1
ATOM 625 C CA . VAL A 1 78 ? -0.760 6.684 -10.936 1.00 85.38 78 VAL A CA 1
ATOM 626 C C . VAL A 1 78 ? 0.464 5.943 -11.488 1.00 85.38 78 VAL A C 1
ATOM 628 O O . VAL A 1 78 ? 1.552 6.123 -10.931 1.00 85.38 78 VAL A O 1
ATOM 631 N N . PHE A 1 79 ? 0.286 5.142 -12.545 1.00 81.25 79 PHE A N 1
ATOM 632 C CA . PHE A 1 79 ? 1.340 4.387 -13.234 1.00 81.25 79 PHE A CA 1
ATOM 633 C C . PHE A 1 79 ? 1.799 5.027 -14.548 1.00 81.25 79 PHE A C 1
ATOM 635 O O . PHE A 1 79 ? 2.766 4.560 -15.145 1.00 81.25 79 PHE A O 1
ATOM 642 N N . GLU A 1 80 ? 1.114 6.074 -14.997 1.00 76.62 80 GLU A N 1
ATOM 643 C CA . GLU A 1 80 ? 1.490 6.844 -16.173 1.00 76.62 80 GLU A CA 1
ATOM 644 C C . GLU A 1 80 ? 2.516 7.886 -15.705 1.00 76.62 80 GLU A C 1
ATOM 646 O O . GLU A 1 80 ? 2.193 8.821 -14.969 1.00 76.62 80 GLU A O 1
ATOM 651 N N . CYS A 1 81 ? 3.788 7.635 -16.016 1.00 58.25 81 CYS A N 1
ATOM 652 C CA . CYS A 1 81 ? 4.878 8.589 -15.814 1.00 58.25 81 CYS A CA 1
ATOM 653 C C . CYS A 1 81 ? 4.969 9.555 -16.993 1.00 58.25 81 CYS A C 1
ATOM 655 O O . CYS A 1 81 ? 4.840 9.082 -18.145 1.00 58.25 81 CYS A O 1
#

pLDDT: mean 92.39, std 5.02, range [58.25, 96.44]

Nearest PDB structures (foldseek):
  7bxo-assembly1_A  TM=5.684E-01  e=5.259E-02  Shewanella oneidensis MR-1
  8xeo-assembly1_A  TM=5.931E-01  e=1.185E-01  Legionella pneumophila
  8xeh-assembly1_E  TM=4.766E-01  e=9.670E-02  Legionella pneumophila
  8ykc-assembly1_B  TM=4.142E-01  e=2.175E+00  Methylocapsa palsarum
  5t4q-assembly1_D  TM=4.557E-01  e=4.000E+00  Escherichia coli

Radius of gyration: 12.94 Å; Cα contacts (8 Å, |Δi|>4): 105; chains: 1; bounding box: 29×26×30 Å

InterPro domains:
  IPR041633 Polymerase beta, nucleotidyltransferase [PF18765] (2-72)
  IPR043519 Nucleotidyltransferase superfamily [G3DSA:3.30.460.10] (1-77)
  IPR043519 Nucleotidyltransferase superfamily [SSF81301] (2-70)

Sequence (81 aa):
RVFGSRARGDYLDTSDLDLIFVFEKLDAPKIELVQKISRFIKGNVDFLVMQKDEAQNSALVKSSKLLWDKQKGFDLTVFEC

Foldseek 3Di:
DWFDCLLVVNDDPPDATEEEDEACDDPDPQVVVCVVVVVVDDDRYHYDYYYPVRLVPDPRNVRGDDQADPVPGGDPCSNVD

Organism: NCBI:txid1978156

Mean predicted aligned error: 3.36 Å

Secondary structure (DSSP, 8-state):
-EEHHHHHT---TTPPEEEEEEESS-SS-HHHHHHHHHTT--SSEEEEEEEHHHHHH-HHHHTSB--EETTTEE-GGGG--

Solvent-accessible surface area (backbone atoms only — not comparable to full-atom values): 4920 Å² total; per-residue (Å²): 54,29,24,64,43,52,43,73,68,76,53,57,96,85,55,59,48,37,38,41,50,72,33,88,65,76,95,62,59,68,69,58,50,50,62,58,50,52,76,74,62,74,79,68,59,50,76,46,82,41,39,41,78,62,41,74,73,32,67,67,52,72,70,30,40,74,36,58,44,95,90,75,44,74,41,71,66,61,70,63,124